Protein AF-A0A6V7HDM5-F1 (afdb_monomer_lite)

Secondary structure (DSSP, 8-state):
-HHHHHHHHHHTT-HHHHHHHHHHHHH---TT-S-HHHHHHHHHHHHHHHHHHHHHTT-HHHHHHHHHHHHHT--SS----

Radius of gyration: 12.34 Å; chains: 1; bounding box: 29×23×30 Å

Foldseek 3Di:
DLLVVLVVCVVVVVLVVSLVSLVVLLPDDCVPPPCSPVSLLSNLSSLQSNLVSCVVVVNNVSSVVSNVVSVVSDDPDDDDD

Structure (mmCIF, N/CA/C/O backbone):
data_AF-A0A6V7HDM5-F1
#
_entry.id   AF-A0A6V7HDM5-F1
#
loop_
_atom_site.group_PDB
_atom_site.id
_atom_site.type_symbol
_atom_site.label_atom_id
_atom_site.label_alt_id
_atom_site.label_comp_id
_atom_site.label_asym_id
_atom_site.label_entity_id
_atom_site.label_seq_id
_atom_site.pdbx_PDB_ins_code
_atom_site.Cartn_x
_atom_site.Cartn_y
_atom_site.Cartn_z
_atom_site.occupancy
_atom_site.B_iso_or_equiv
_atom_site.auth_seq_id
_atom_site.auth_comp_id
_atom_site.auth_asym_id
_atom_site.auth_atom_id
_atom_site.pdbx_PDB_model_num
ATOM 1 N N . ALA A 1 1 ? 7.046 -8.588 -6.507 1.00 76.25 1 ALA A N 1
ATOM 2 C CA . ALA A 1 1 ? 7.001 -9.337 -5.228 1.00 76.25 1 ALA A CA 1
ATOM 3 C C . ALA A 1 1 ? 6.351 -8.529 -4.097 1.00 76.25 1 ALA A C 1
ATOM 5 O O . ALA A 1 1 ? 5.373 -9.001 -3.534 1.00 76.25 1 ALA A O 1
ATOM 6 N N . TYR A 1 2 ? 6.824 -7.311 -3.798 1.00 85.88 2 TYR A N 1
ATOM 7 C CA . TYR A 1 2 ? 6.317 -6.482 -2.688 1.00 85.88 2 TYR A CA 1
ATOM 8 C C . TYR A 1 2 ? 4.821 -6.147 -2.752 1.00 85.88 2 TYR A C 1
ATOM 10 O O . TYR A 1 2 ? 4.151 -6.224 -1.731 1.00 85.88 2 TYR A O 1
ATOM 18 N N . VAL A 1 3 ? 4.284 -5.837 -3.938 1.00 86.12 3 VAL A N 1
ATOM 19 C CA . VAL A 1 3 ? 2.850 -5.532 -4.118 1.00 86.12 3 VAL A CA 1
ATOM 20 C C . VAL A 1 3 ? 1.973 -6.707 -3.676 1.00 86.12 3 VAL A C 1
ATOM 22 O O . VAL A 1 3 ? 1.125 -6.549 -2.805 1.00 86.12 3 VAL A O 1
ATOM 25 N N . ASN A 1 4 ? 2.238 -7.907 -4.199 1.00 89.38 4 ASN A N 1
ATOM 26 C CA . ASN A 1 4 ? 1.451 -9.103 -3.879 1.00 89.38 4 ASN A CA 1
ATOM 27 C C . ASN A 1 4 ? 1.568 -9.488 -2.398 1.00 89.38 4 ASN A C 1
ATOM 29 O O . ASN A 1 4 ? 0.578 -9.871 -1.781 1.00 89.38 4 ASN A O 1
ATOM 33 N N . LEU A 1 5 ? 2.765 -9.359 -1.814 1.00 90.25 5 LEU A N 1
ATOM 34 C CA . LEU A 1 5 ? 2.972 -9.615 -0.388 1.00 90.25 5 LEU A CA 1
ATOM 35 C C . LEU A 1 5 ? 2.234 -8.587 0.483 1.00 90.25 5 LEU A C 1
ATOM 37 O O . LEU A 1 5 ? 1.608 -8.961 1.469 1.00 90.25 5 LEU A O 1
ATOM 41 N N . GLY A 1 6 ? 2.268 -7.307 0.107 1.00 90.88 6 GLY A N 1
ATOM 42 C CA . GLY A 1 6 ? 1.523 -6.246 0.780 1.00 90.88 6 GLY A CA 1
ATOM 43 C C . GLY A 1 6 ? 0.014 -6.486 0.754 1.00 90.88 6 GLY A C 1
ATOM 44 O O . GLY A 1 6 ? -0.629 -6.401 1.798 1.00 90.88 6 GLY A O 1
ATOM 45 N N . ALA A 1 7 ? -0.531 -6.869 -0.404 1.00 89.38 7 ALA A N 1
ATOM 46 C CA . ALA A 1 7 ? -1.941 -7.221 -0.561 1.00 89.38 7 ALA A CA 1
ATOM 47 C C . ALA A 1 7 ? -2.341 -8.416 0.322 1.00 89.38 7 ALA A C 1
ATOM 49 O O . ALA A 1 7 ? -3.353 -8.366 1.019 1.00 89.38 7 ALA A O 1
ATOM 50 N N . ALA A 1 8 ? -1.518 -9.470 0.343 1.00 92.56 8 ALA A N 1
ATOM 51 C CA . ALA A 1 8 ? -1.758 -10.647 1.174 1.00 92.56 8 ALA A CA 1
ATOM 52 C C . ALA A 1 8 ? -1.686 -10.330 2.677 1.00 92.56 8 ALA A C 1
ATOM 54 O O . ALA A 1 8 ? -2.479 -10.845 3.456 1.00 92.56 8 ALA A O 1
ATOM 55 N N . LEU A 1 9 ? -0.763 -9.461 3.103 1.00 93.44 9 LEU A N 1
ATOM 56 C CA . LEU A 1 9 ? -0.687 -9.007 4.495 1.00 93.44 9 LEU A CA 1
ATOM 57 C C . LEU A 1 9 ? -1.901 -8.151 4.879 1.00 93.44 9 LEU A C 1
ATOM 59 O O . LEU A 1 9 ? -2.417 -8.283 5.988 1.00 93.44 9 LEU A O 1
ATOM 63 N N . ALA A 1 10 ? -2.374 -7.298 3.968 1.00 90.56 10 ALA A N 1
ATOM 64 C CA . ALA A 1 10 ? -3.560 -6.480 4.187 1.00 90.56 10 ALA A CA 1
ATOM 65 C C . ALA A 1 10 ? -4.821 -7.343 4.348 1.00 90.56 10 ALA A C 1
ATOM 67 O O . ALA A 1 10 ? -5.598 -7.105 5.272 1.00 90.56 10 ALA A O 1
ATOM 68 N N . SER A 1 11 ? -4.990 -8.381 3.519 1.00 91.88 11 SER A N 1
ATOM 69 C CA . SER A 1 11 ? -6.170 -9.256 3.573 1.00 91.88 11 SER A CA 1
ATOM 70 C C . SER A 1 11 ? -6.273 -10.072 4.865 1.00 91.88 11 SER A C 1
ATOM 72 O O . SER A 1 11 ? -7.378 -10.391 5.294 1.00 91.88 11 SER A O 1
ATOM 74 N N . VAL A 1 12 ? -5.147 -10.358 5.528 1.00 94.62 12 VAL A N 1
ATOM 75 C CA . VAL A 1 12 ? -5.114 -11.030 6.842 1.00 94.62 12 VAL A CA 1
ATOM 76 C C . VAL A 1 12 ? -5.075 -10.050 8.024 1.00 94.62 12 VAL A C 1
ATOM 78 O O . VAL A 1 12 ? -4.762 -10.441 9.147 1.00 94.62 12 VAL A O 1
ATOM 81 N N . GLY A 1 13 ? -5.353 -8.762 7.793 1.00 92.06 13 GLY A N 1
ATOM 82 C CA . GLY A 1 13 ? -5.430 -7.737 8.840 1.00 92.06 13 GLY A CA 1
ATOM 83 C C . GLY A 1 13 ? -4.079 -7.218 9.348 1.00 92.06 13 GLY A C 1
ATOM 84 O O . GLY A 1 13 ? -4.037 -6.389 10.257 1.00 92.06 13 GLY A O 1
ATOM 85 N N . ARG A 1 14 ? -2.954 -7.631 8.750 1.00 94.88 14 ARG A N 1
ATOM 86 C CA . ARG A 1 14 ? -1.594 -7.200 9.135 1.00 94.88 14 ARG A CA 1
ATOM 87 C C . ARG A 1 14 ? -1.216 -5.883 8.457 1.00 94.88 14 ARG A C 1
ATOM 89 O O . ARG A 1 14 ? -0.205 -5.773 7.762 1.00 94.88 14 ARG A O 1
ATOM 96 N N . GLY A 1 15 ? -2.036 -4.854 8.668 1.00 91.94 15 GLY A N 1
ATOM 97 C CA . GLY A 1 15 ? -1.931 -3.579 7.957 1.00 91.94 15 GLY A CA 1
ATOM 98 C C . GLY A 1 15 ? -0.626 -2.807 8.197 1.00 91.94 15 GLY A C 1
ATOM 99 O O . GLY A 1 15 ? -0.135 -2.123 7.305 1.00 91.94 15 GLY A O 1
ATOM 100 N N . THR A 1 16 ? -0.010 -2.911 9.372 1.00 93.25 16 THR A N 1
ATOM 101 C CA . THR A 1 16 ? 1.303 -2.293 9.638 1.00 93.25 16 THR A CA 1
ATOM 102 C C . THR A 1 16 ? 2.415 -2.921 8.803 1.00 93.25 16 THR A C 1
ATOM 104 O O . THR A 1 16 ? 3.244 -2.205 8.242 1.00 93.25 16 THR A O 1
ATOM 107 N N . GLU A 1 17 ? 2.412 -4.244 8.673 1.00 94.06 17 GLU A N 1
ATOM 108 C CA . GLU A 1 17 ? 3.413 -4.978 7.897 1.00 94.06 17 GLU A CA 1
ATOM 109 C C . GLU A 1 17 ? 3.185 -4.828 6.399 1.00 94.06 17 GLU A C 1
ATOM 111 O O . GLU A 1 17 ? 4.137 -4.588 5.658 1.00 94.06 17 GLU A O 1
ATOM 116 N N . ALA A 1 18 ? 1.921 -4.859 5.967 1.00 94.19 18 ALA A N 1
ATOM 117 C CA . ALA A 1 18 ? 1.544 -4.527 4.600 1.00 94.19 18 ALA A CA 1
ATOM 118 C C . ALA A 1 18 ? 2.100 -3.152 4.203 1.00 94.19 18 ALA A C 1
ATOM 120 O O . ALA A 1 18 ? 2.761 -3.017 3.174 1.00 94.19 18 ALA A O 1
ATOM 121 N N . ALA A 1 19 ? 1.927 -2.143 5.064 1.00 93.44 19 ALA A N 1
ATOM 122 C CA . ALA A 1 19 ? 2.436 -0.802 4.812 1.00 93.44 19 ALA A CA 1
ATOM 123 C C . ALA A 1 19 ? 3.972 -0.748 4.727 1.00 93.44 19 ALA A C 1
ATOM 125 O O . ALA A 1 19 ? 4.511 -0.007 3.904 1.00 93.44 19 ALA A O 1
ATOM 126 N N . ALA A 1 20 ? 4.679 -1.511 5.565 1.00 94.44 20 ALA A N 1
ATOM 127 C CA . ALA A 1 20 ? 6.139 -1.570 5.549 1.00 94.44 20 ALA A CA 1
ATOM 128 C C . ALA A 1 20 ? 6.667 -2.215 4.257 1.00 94.44 20 ALA A C 1
ATOM 130 O O . ALA A 1 20 ? 7.550 -1.657 3.606 1.00 94.44 20 ALA A O 1
ATOM 131 N N . VAL A 1 21 ? 6.081 -3.344 3.849 1.00 93.62 21 VAL A N 1
ATOM 132 C CA . VAL A 1 21 ? 6.444 -4.065 2.620 1.00 93.62 21 VAL A CA 1
ATOM 133 C C . VAL A 1 21 ? 6.163 -3.218 1.378 1.00 93.62 21 VAL A C 1
ATOM 135 O O . VAL A 1 21 ? 7.026 -3.103 0.509 1.00 93.62 21 VAL A O 1
ATOM 138 N N . LEU A 1 22 ? 4.986 -2.590 1.297 1.00 92.88 22 LEU A N 1
ATOM 139 C CA . LEU A 1 22 ? 4.620 -1.733 0.164 1.00 92.88 22 LEU A CA 1
ATOM 140 C C . LEU A 1 22 ? 5.550 -0.523 0.052 1.00 92.88 22 LEU A C 1
ATOM 142 O O . LEU A 1 22 ? 6.018 -0.207 -1.040 1.00 92.88 22 LEU A O 1
ATOM 146 N N . ARG A 1 23 ? 5.883 0.113 1.182 1.00 93.12 23 ARG A N 1
ATOM 147 C CA . ARG A 1 23 ? 6.832 1.230 1.208 1.00 93.12 23 A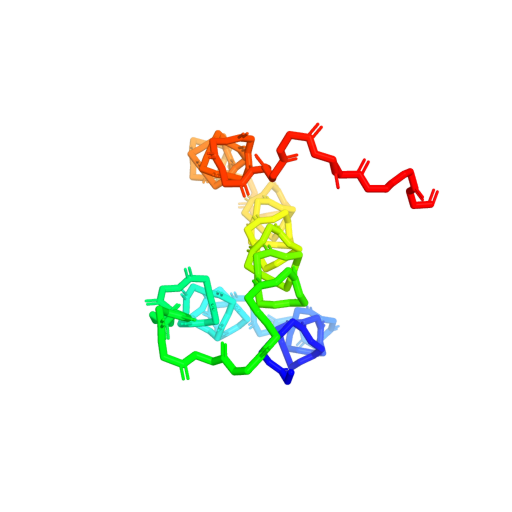RG A CA 1
ATOM 148 C C . ARG A 1 23 ? 8.225 0.801 0.754 1.00 93.12 23 ARG A C 1
ATOM 150 O O . ARG A 1 23 ? 8.810 1.480 -0.078 1.00 93.12 23 ARG A O 1
ATOM 157 N N . ALA A 1 24 ? 8.726 -0.334 1.243 1.00 91.31 24 ALA A N 1
ATOM 158 C CA . ALA A 1 24 ? 10.011 -0.872 0.802 1.00 91.31 24 ALA A CA 1
ATOM 159 C C . ALA A 1 24 ? 10.025 -1.113 -0.716 1.00 91.31 24 ALA A C 1
ATOM 161 O O . ALA A 1 24 ? 10.960 -0.696 -1.392 1.00 91.31 24 ALA A O 1
ATOM 162 N N . GLY A 1 25 ? 8.952 -1.695 -1.263 1.00 88.31 25 GLY A N 1
ATOM 163 C CA . GLY A 1 25 ? 8.794 -1.884 -2.705 1.00 88.31 25 GLY A CA 1
ATOM 164 C C . GLY A 1 25 ? 8.800 -0.574 -3.499 1.00 88.31 25 GLY A C 1
ATOM 165 O O . GLY A 1 25 ? 9.414 -0.508 -4.559 1.00 88.31 25 GLY A O 1
ATOM 166 N N . ALA A 1 26 ? 8.162 0.474 -2.974 1.00 87.88 26 ALA A N 1
ATOM 167 C CA . ALA A 1 26 ? 8.102 1.785 -3.618 1.00 87.88 26 ALA A CA 1
ATOM 168 C C . ALA A 1 26 ? 9.418 2.588 -3.540 1.00 87.88 26 ALA A C 1
ATOM 170 O O . ALA A 1 26 ? 9.627 3.501 -4.343 1.00 87.88 26 ALA A O 1
ATOM 171 N N . SER A 1 27 ? 10.287 2.274 -2.574 1.00 86.44 27 SER A N 1
ATOM 172 C CA . SER A 1 27 ? 11.577 2.944 -2.351 1.00 86.44 27 SER A CA 1
ATOM 173 C C . SER A 1 27 ? 12.766 2.246 -3.015 1.00 86.44 27 SER A C 1
ATOM 175 O O . SER A 1 27 ? 13.873 2.775 -2.957 1.00 86.44 27 SER A O 1
ATOM 177 N N . LEU A 1 28 ? 12.571 1.074 -3.624 1.00 83.12 28 LEU A N 1
ATOM 178 C CA . LEU A 1 28 ? 13.643 0.386 -4.339 1.00 83.12 28 LEU A CA 1
ATOM 179 C C . LEU A 1 28 ? 14.095 1.209 -5.547 1.00 83.12 28 LEU A C 1
ATOM 181 O O . LEU A 1 28 ? 13.281 1.592 -6.392 1.00 83.12 28 LEU A O 1
ATOM 185 N N . ASP A 1 29 ? 15.402 1.445 -5.635 1.00 73.44 29 ASP A N 1
ATOM 186 C CA . ASP A 1 29 ? 15.993 2.096 -6.795 1.00 73.44 29 ASP A CA 1
ATOM 187 C C . ASP A 1 29 ? 16.003 1.128 -7.986 1.00 73.44 29 ASP A C 1
ATOM 189 O O . ASP A 1 29 ? 16.560 0.031 -7.922 1.00 73.44 29 ASP A O 1
ATOM 193 N N . GLY A 1 30 ? 15.339 1.534 -9.067 1.00 68.00 30 GLY A N 1
ATOM 194 C CA . GLY A 1 30 ? 15.254 0.778 -10.315 1.00 68.00 30 GLY A CA 1
ATOM 195 C C . GLY A 1 30 ? 16.221 1.254 -11.389 1.00 68.00 30 GLY A C 1
ATOM 196 O O . GLY A 1 30 ? 16.144 0.769 -12.516 1.00 68.00 30 GLY A O 1
ATOM 197 N N . SER A 1 31 ? 17.105 2.206 -11.072 1.00 65.62 31 SER A N 1
ATOM 198 C CA . SER A 1 31 ? 18.032 2.839 -12.018 1.00 65.62 31 SER A CA 1
ATOM 199 C C . SER A 1 31 ? 18.938 1.846 -12.765 1.00 65.62 31 SER A C 1
ATOM 201 O O . SER A 1 31 ? 19.272 2.085 -13.923 1.00 65.62 31 SER A O 1
ATOM 203 N N . GLY A 1 32 ? 19.280 0.711 -12.142 1.00 65.56 32 GLY A N 1
ATOM 204 C CA . GLY A 1 32 ? 20.105 -0.354 -12.727 1.00 65.56 32 GLY A CA 1
ATOM 205 C C . GLY A 1 32 ? 19.334 -1.528 -13.347 1.00 65.56 32 GLY A C 1
ATOM 206 O O . GLY A 1 32 ? 19.955 -2.502 -13.774 1.00 65.56 32 GLY A O 1
ATOM 207 N N . LEU A 1 33 ? 17.997 -1.494 -13.371 1.00 75.38 33 LEU A N 1
ATOM 208 C CA . LEU A 1 33 ? 17.199 -2.616 -13.864 1.00 75.38 33 LEU A CA 1
ATOM 209 C C . LEU A 1 33 ? 17.085 -2.602 -15.388 1.00 75.38 33 LEU A C 1
ATOM 211 O O . LEU A 1 33 ? 16.831 -1.577 -16.016 1.00 75.38 33 LEU A O 1
ATOM 215 N N . LYS A 1 34 ? 17.188 -3.798 -15.976 1.00 72.88 34 LYS A N 1
ATOM 216 C CA . LYS A 1 34 ? 17.020 -4.024 -17.418 1.00 72.88 34 LYS A CA 1
ATOM 217 C C . LYS A 1 34 ? 15.628 -3.610 -17.918 1.00 72.88 34 LYS A C 1
ATOM 219 O O . LYS A 1 34 ? 15.481 -3.266 -19.084 1.00 72.88 34 LYS A O 1
ATOM 224 N N . ASP A 1 35 ? 14.632 -3.626 -17.030 1.00 76.31 35 ASP A N 1
ATOM 225 C CA . ASP A 1 35 ? 13.250 -3.243 -17.313 1.00 76.31 35 ASP A CA 1
ATOM 226 C C . ASP A 1 35 ? 12.764 -2.146 -16.351 1.00 76.31 35 ASP A C 1
ATOM 228 O O . ASP A 1 35 ? 12.044 -2.377 -15.376 1.00 76.31 35 ASP A O 1
ATOM 232 N N . LYS A 1 36 ? 13.210 -0.918 -16.628 1.00 77.81 36 LYS A N 1
ATOM 233 C CA . LYS A 1 36 ? 12.858 0.280 -15.856 1.00 77.81 36 LYS A CA 1
ATOM 234 C C . LYS A 1 36 ? 11.346 0.544 -15.841 1.00 77.81 36 LYS A C 1
ATOM 236 O O . LYS A 1 36 ? 10.814 0.980 -14.826 1.00 77.81 36 LYS A O 1
ATOM 241 N N . ARG A 1 37 ? 10.644 0.230 -16.937 1.00 77.62 37 ARG A N 1
ATOM 242 C CA . ARG A 1 37 ? 9.195 0.456 -17.069 1.00 77.62 37 ARG A CA 1
ATOM 243 C C . ARG A 1 37 ? 8.397 -0.459 -16.151 1.00 77.62 37 ARG A C 1
ATOM 245 O O . ARG A 1 37 ? 7.509 0.013 -15.445 1.00 77.62 37 ARG A O 1
ATOM 252 N N . ALA A 1 38 ? 8.729 -1.750 -16.125 1.00 79.56 38 ALA A N 1
ATOM 253 C CA . ALA A 1 38 ? 8.091 -2.693 -15.209 1.00 79.56 38 ALA A CA 1
ATOM 254 C C . ALA A 1 38 ? 8.326 -2.301 -13.739 1.00 79.56 38 ALA A C 1
ATOM 256 O O . ALA A 1 38 ? 7.425 -2.428 -12.907 1.00 79.56 38 ALA A O 1
ATOM 257 N N . HIS A 1 39 ? 9.513 -1.772 -13.423 1.00 82.00 39 HIS A N 1
ATOM 258 C CA . HIS A 1 39 ? 9.826 -1.268 -12.085 1.00 82.00 39 HIS A CA 1
ATOM 259 C C . HIS A 1 39 ? 9.005 -0.032 -11.704 1.00 82.00 39 HIS A C 1
ATOM 261 O O . HIS A 1 39 ? 8.426 0.009 -10.620 1.00 82.00 39 HIS A O 1
ATOM 267 N N . GLU A 1 40 ? 8.907 0.959 -12.592 1.00 83.06 40 GLU A N 1
ATOM 268 C CA . GLU A 1 40 ? 8.087 2.159 -12.377 1.00 83.06 40 GLU A CA 1
ATOM 269 C C . GLU A 1 40 ? 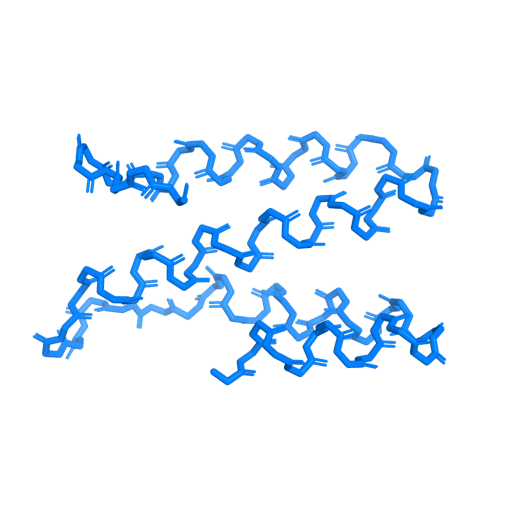6.607 1.803 -12.188 1.00 83.06 40 GLU A C 1
ATOM 271 O O . GLU A 1 40 ? 5.979 2.272 -11.237 1.00 83.06 40 GLU A O 1
ATOM 276 N N . ALA A 1 41 ? 6.067 0.896 -13.007 1.00 85.38 41 ALA A N 1
ATOM 277 C CA . ALA A 1 41 ? 4.699 0.403 -12.851 1.00 85.38 41 ALA A CA 1
ATOM 278 C C . ALA A 1 41 ? 4.481 -0.286 -11.491 1.00 85.38 41 ALA A C 1
ATOM 280 O O . ALA A 1 41 ? 3.508 0.009 -10.791 1.00 85.38 41 ALA A O 1
ATOM 281 N N . ALA A 1 42 ? 5.411 -1.151 -11.069 1.00 87.00 42 ALA A N 1
ATOM 282 C CA . ALA A 1 42 ? 5.346 -1.816 -9.768 1.00 87.00 42 ALA A CA 1
ATOM 283 C C . ALA A 1 42 ? 5.437 -0.821 -8.598 1.00 87.00 42 ALA A C 1
ATOM 285 O O . ALA A 1 42 ? 4.741 -0.984 -7.592 1.00 87.00 42 ALA A O 1
ATOM 286 N N . ARG A 1 43 ? 6.257 0.227 -8.736 1.00 89.44 43 ARG A N 1
ATOM 287 C CA . ARG A 1 43 ? 6.383 1.313 -7.758 1.00 89.44 43 ARG A CA 1
ATOM 288 C C . ARG A 1 43 ? 5.082 2.101 -7.624 1.00 89.44 43 ARG A C 1
ATOM 290 O O . ARG A 1 43 ? 4.615 2.295 -6.502 1.00 89.44 43 ARG A O 1
ATOM 297 N N . VAL A 1 44 ? 4.467 2.499 -8.739 1.00 91.12 44 VAL A N 1
ATOM 298 C CA . VAL A 1 44 ? 3.155 3.172 -8.739 1.00 91.12 44 VAL A CA 1
ATOM 299 C C . VAL A 1 44 ? 2.106 2.285 -8.071 1.00 91.12 44 VAL A C 1
ATOM 301 O O . VAL A 1 44 ? 1.390 2.737 -7.180 1.00 91.12 44 VAL A O 1
ATOM 304 N N . GLN A 1 45 ? 2.049 1.001 -8.428 1.00 91.38 45 GLN A N 1
ATOM 305 C CA . GLN A 1 45 ? 1.064 0.080 -7.863 1.00 91.38 45 GLN A CA 1
ATOM 306 C C . GLN A 1 45 ? 1.254 -0.140 -6.355 1.00 91.38 45 GLN A C 1
ATOM 308 O O . GLN A 1 45 ? 0.270 -0.204 -5.616 1.00 91.38 45 GLN A O 1
ATOM 313 N N . ALA A 1 46 ? 2.500 -0.182 -5.873 1.00 93.19 46 ALA A N 1
ATOM 314 C CA . ALA A 1 46 ? 2.793 -0.245 -4.444 1.00 93.19 46 ALA A CA 1
ATOM 315 C C . ALA A 1 46 ? 2.296 1.002 -3.691 1.00 93.19 46 ALA A C 1
ATOM 317 O O . ALA A 1 46 ? 1.719 0.874 -2.610 1.00 93.19 46 ALA A O 1
ATOM 318 N N . LEU A 1 47 ? 2.471 2.196 -4.268 1.00 94.75 47 LEU A N 1
ATOM 319 C CA . LEU A 1 47 ? 2.005 3.457 -3.682 1.00 94.75 47 LEU A CA 1
ATOM 320 C C . LEU A 1 47 ? 0.473 3.558 -3.660 1.00 94.75 47 LEU A C 1
ATOM 322 O O . LEU A 1 47 ? -0.091 3.991 -2.655 1.00 94.75 47 LEU A O 1
ATOM 326 N N . LEU A 1 48 ? -0.208 3.094 -4.713 1.00 94.44 48 LEU A N 1
ATOM 327 C CA . LEU A 1 48 ? -1.674 3.027 -4.750 1.00 94.44 48 LEU 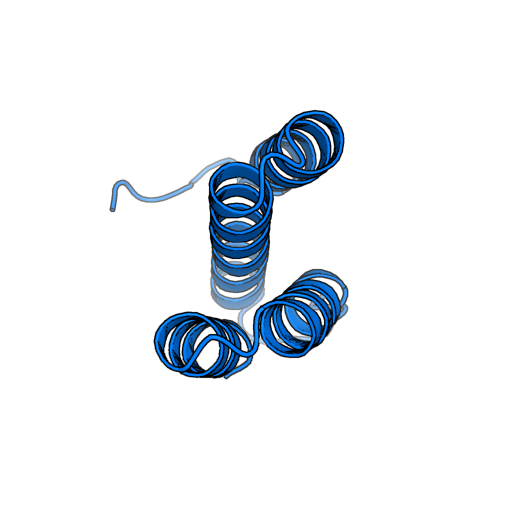A CA 1
ATOM 328 C C . LEU A 1 48 ? -2.225 2.101 -3.658 1.00 94.44 48 LEU A C 1
ATOM 330 O O . LEU A 1 48 ? -3.116 2.488 -2.904 1.00 94.44 48 LEU A O 1
ATOM 334 N N . GLN A 1 49 ? -1.655 0.902 -3.526 1.00 94.19 49 GLN A N 1
ATOM 335 C CA . GLN A 1 49 ? -2.040 -0.059 -2.488 1.00 94.19 49 GLN A CA 1
ATOM 336 C C . GLN A 1 49 ? -1.758 0.480 -1.077 1.00 94.19 49 GLN A C 1
ATOM 338 O O . GLN A 1 49 ? -2.553 0.275 -0.161 1.00 94.19 49 GLN A O 1
ATOM 343 N N . LEU A 1 50 ? -0.656 1.216 -0.897 1.00 95.38 50 LEU A N 1
ATOM 344 C CA . LEU A 1 50 ? -0.324 1.868 0.370 1.00 95.38 50 LEU A CA 1
ATOM 345 C C . LEU A 1 50 ? -1.330 2.975 0.718 1.00 95.38 50 LEU A C 1
ATOM 347 O O . LEU A 1 50 ? -1.724 3.111 1.878 1.00 95.38 50 LEU A O 1
ATOM 351 N N . GLY A 1 51 ? -1.753 3.750 -0.284 1.00 96.06 51 GLY A N 1
ATOM 352 C CA . GLY A 1 51 ? -2.793 4.762 -0.145 1.00 96.06 51 GLY A CA 1
ATOM 353 C C . GLY A 1 51 ? -4.131 4.160 0.277 1.00 96.06 51 GLY A C 1
ATOM 354 O O . GLY A 1 51 ? -4.723 4.631 1.249 1.00 96.06 51 GLY A O 1
ATOM 355 N N . ALA A 1 52 ? -4.555 3.081 -0.386 1.00 95.12 52 ALA A N 1
ATOM 356 C CA . ALA A 1 52 ? -5.796 2.369 -0.073 1.00 95.12 52 ALA A CA 1
ATOM 357 C C . ALA A 1 52 ? -5.778 1.826 1.359 1.00 95.12 52 ALA A C 1
AT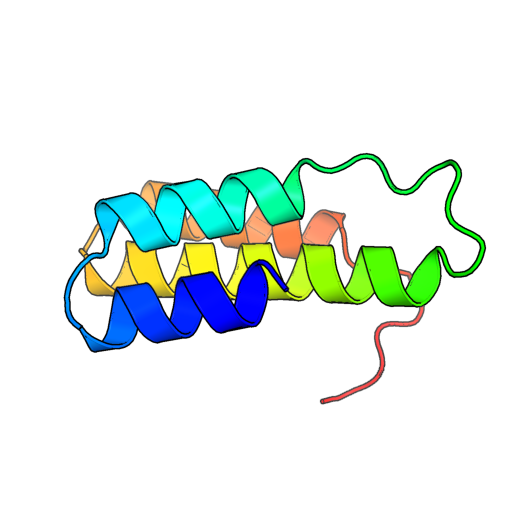OM 359 O O . ALA A 1 52 ? -6.662 2.127 2.156 1.00 95.12 52 ALA A O 1
ATOM 360 N N . LEU A 1 53 ? -4.688 1.160 1.737 1.00 94.69 53 LEU A N 1
ATOM 361 C CA . LEU A 1 53 ? -4.495 0.636 3.085 1.00 94.69 53 LEU A CA 1
ATOM 362 C C . LEU A 1 53 ? -4.563 1.725 4.169 1.00 94.69 53 LEU A C 1
ATOM 364 O O . LEU A 1 53 ? -5.099 1.497 5.253 1.00 94.69 53 LEU A O 1
ATOM 368 N N . TYR A 1 54 ? -4.011 2.915 3.916 1.00 96.12 54 TYR A N 1
ATOM 369 C CA . TYR A 1 54 ? -4.139 4.034 4.851 1.00 96.12 54 TYR A CA 1
ATOM 370 C C . TYR A 1 54 ? -5.544 4.630 4.877 1.00 96.12 54 TYR A C 1
ATOM 372 O O . TYR A 1 54 ? -5.969 5.069 5.946 1.00 96.12 54 TYR A O 1
ATOM 380 N N . ALA A 1 55 ? -6.254 4.647 3.750 1.00 95.06 55 ALA A N 1
ATOM 381 C CA . ALA A 1 55 ? -7.637 5.104 3.691 1.00 95.06 55 ALA A CA 1
ATOM 382 C C . ALA A 1 55 ? -8.554 4.186 4.513 1.00 95.06 55 ALA A C 1
ATOM 384 O O . ALA A 1 55 ? -9.292 4.687 5.360 1.00 95.06 55 ALA A O 1
ATOM 385 N N . ASP A 1 56 ? -8.401 2.868 4.368 1.00 92.88 56 ASP A N 1
ATOM 386 C CA . ASP A 1 56 ? -9.153 1.856 5.125 1.00 92.88 56 ASP A CA 1
ATOM 387 C C . ASP A 1 56 ? -8.906 1.958 6.640 1.00 92.88 56 ASP A C 1
ATOM 389 O O . ASP A 1 56 ? -9.787 1.693 7.452 1.00 92.88 56 ASP A O 1
ATOM 393 N N . GLN A 1 57 ? -7.713 2.406 7.042 1.00 92.12 57 GLN A N 1
ATOM 394 C CA . GLN A 1 57 ? -7.354 2.665 8.443 1.00 92.12 57 GLN A CA 1
ATOM 395 C C . GLN A 1 57 ? -7.795 4.053 8.953 1.00 92.12 57 GLN A C 1
ATOM 397 O O . GLN A 1 57 ? -7.414 4.445 10.057 1.00 92.12 57 GLN A O 1
ATOM 402 N N . GLY A 1 58 ? -8.505 4.851 8.148 1.00 95.00 58 GLY A N 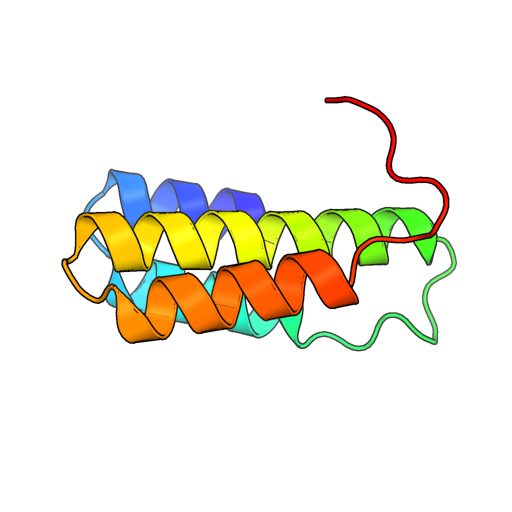1
ATOM 403 C CA . GLY A 1 58 ? -8.904 6.225 8.489 1.00 95.00 58 GLY A CA 1
ATOM 404 C C . GLY A 1 58 ? -7.752 7.242 8.493 1.00 95.00 58 GLY A C 1
ATOM 405 O O . GLY A 1 58 ? -7.916 8.395 8.890 1.00 95.00 58 GLY A O 1
ATOM 406 N N . ARG A 1 59 ? -6.559 6.858 8.027 1.00 95.88 59 ARG A N 1
ATOM 407 C CA . ARG A 1 59 ? -5.342 7.687 8.013 1.00 95.88 59 ARG A CA 1
ATOM 408 C C . ARG A 1 59 ? -5.243 8.504 6.725 1.00 95.88 59 ARG A C 1
ATOM 410 O O . ARG A 1 59 ? -4.253 8.430 5.993 1.00 95.88 59 ARG A O 1
ATOM 417 N N . LEU A 1 60 ? -6.256 9.335 6.490 1.00 94.12 60 LEU A N 1
ATOM 418 C CA . LEU A 1 60 ? -6.486 10.050 5.228 1.00 94.12 60 LEU A CA 1
ATOM 419 C C . LEU A 1 60 ? -5.306 10.920 4.770 1.00 94.12 60 LEU A C 1
ATOM 421 O O . LEU A 1 60 ? -4.977 10.931 3.589 1.00 94.12 60 LEU A O 1
ATOM 425 N N . GLN A 1 61 ? -4.613 11.597 5.692 1.00 96.56 61 GLN A N 1
ATOM 426 C CA . GLN A 1 61 ? -3.436 12.411 5.351 1.00 96.56 61 GLN A CA 1
ATOM 427 C C . GLN A 1 61 ? -2.311 11.569 4.738 1.00 96.56 61 GLN A C 1
ATOM 429 O O . GLN A 1 61 ? -1.718 11.945 3.732 1.00 96.56 61 GLN A O 1
ATOM 434 N N . ARG A 1 62 ? -2.049 10.387 5.308 1.00 94.50 62 ARG A N 1
ATOM 435 C CA . ARG A 1 62 ? -1.016 9.482 4.789 1.00 94.50 62 ARG A CA 1
ATOM 436 C C . ARG A 1 62 ? -1.460 8.814 3.488 1.00 94.50 62 ARG A C 1
ATOM 438 O O . ARG A 1 62 ? -0.618 8.588 2.626 1.00 94.50 62 ARG A O 1
ATOM 445 N N . ALA A 1 63 ? -2.757 8.543 3.335 1.00 96.50 63 ALA A N 1
ATOM 446 C CA . ALA A 1 63 ? -3.319 8.064 2.076 1.00 96.50 63 ALA A CA 1
ATOM 447 C C . ALA A 1 63 ? -3.105 9.084 0.946 1.00 96.50 63 ALA A C 1
ATOM 449 O O . ALA A 1 63 ? -2.563 8.745 -0.101 1.00 96.50 63 ALA A O 1
ATOM 450 N N . LEU A 1 64 ? -3.437 10.355 1.198 1.00 96.31 64 LEU A N 1
ATOM 451 C CA . LEU A 1 64 ? -3.217 11.466 0.269 1.00 96.31 64 LEU A CA 1
ATOM 452 C C . LEU A 1 64 ? -1.749 11.615 -0.135 1.00 96.31 64 LEU A C 1
ATOM 454 O O . LEU A 1 64 ? -1.468 11.782 -1.320 1.00 96.31 64 LEU A O 1
ATOM 458 N N . SER A 1 65 ? -0.816 11.540 0.818 1.00 95.62 65 SER A N 1
ATOM 459 C CA . SER A 1 65 ? 0.618 11.564 0.509 1.00 95.62 65 SER A CA 1
ATOM 460 C C . SER A 1 65 ? 1.016 10.422 -0.428 1.00 95.62 65 SER A C 1
ATOM 462 O O . SER A 1 65 ? 1.618 10.682 -1.466 1.00 95.62 65 SER A O 1
ATOM 464 N N . ALA A 1 66 ? 0.607 9.185 -0.125 1.00 94.75 66 ALA A N 1
ATOM 465 C CA . ALA A 1 66 ? 0.932 8.022 -0.950 1.00 94.75 66 ALA A CA 1
ATOM 466 C C . ALA A 1 66 ? 0.346 8.126 -2.370 1.00 94.75 66 ALA A C 1
ATOM 468 O O . ALA A 1 66 ? 1.037 7.844 -3.345 1.00 94.75 66 ALA A O 1
ATOM 469 N N . TYR A 1 67 ? -0.897 8.597 -2.509 1.00 94.12 67 TYR A N 1
ATOM 470 C CA . TYR A 1 67 ? -1.505 8.813 -3.824 1.00 94.12 67 TYR A CA 1
ATOM 471 C C . TYR A 1 67 ? -0.822 9.925 -4.619 1.00 94.12 67 TYR A C 1
ATOM 473 O O . TYR A 1 67 ? -0.626 9.786 -5.823 1.00 94.12 67 TYR A O 1
ATOM 481 N N . ARG A 1 68 ? -0.412 11.016 -3.963 1.00 94.44 68 ARG A N 1
ATOM 482 C CA . ARG A 1 68 ? 0.367 12.073 -4.622 1.00 94.44 68 ARG A CA 1
ATOM 483 C C . ARG A 1 68 ? 1.700 11.538 -5.119 1.00 94.44 68 ARG A C 1
ATOM 485 O O . ARG A 1 68 ? 2.048 11.797 -6.264 1.00 94.44 68 ARG A O 1
ATOM 492 N N . GLU A 1 69 ? 2.413 10.770 -4.303 1.00 92.38 69 GLU A N 1
ATOM 493 C CA . GLU A 1 69 ? 3.651 10.114 -4.727 1.00 92.38 69 GLU A CA 1
ATOM 494 C C . GLU A 1 69 ? 3.414 9.170 -5.913 1.00 92.38 69 GLU A C 1
ATOM 496 O O . GLU A 1 69 ? 4.197 9.191 -6.860 1.00 92.38 69 GLU A O 1
ATOM 501 N N . ALA A 1 70 ? 2.315 8.404 -5.912 1.00 91.62 70 ALA A N 1
ATOM 502 C CA . ALA A 1 70 ? 1.946 7.542 -7.036 1.00 91.62 70 ALA A CA 1
ATOM 503 C C . ALA A 1 70 ? 1.762 8.351 -8.326 1.00 91.62 70 ALA A C 1
ATOM 505 O O . ALA A 1 70 ? 2.297 7.968 -9.361 1.00 91.62 70 ALA A O 1
ATOM 506 N N . LEU A 1 71 ? 1.072 9.494 -8.246 1.00 88.94 71 LEU A N 1
ATOM 507 C CA . LEU A 1 71 ? 0.864 10.394 -9.383 1.00 88.94 71 LEU A CA 1
ATOM 508 C C . LEU A 1 71 ? 2.175 10.985 -9.916 1.00 88.94 71 LEU A C 1
ATOM 510 O O . LEU A 1 71 ? 2.334 11.105 -11.122 1.00 88.94 71 LEU A O 1
ATOM 514 N N . HIS A 1 72 ? 3.122 11.329 -9.040 1.00 86.19 72 HIS A N 1
ATOM 515 C CA . HIS A 1 72 ? 4.433 11.851 -9.457 1.00 86.19 72 HIS A CA 1
ATOM 516 C C . HIS A 1 72 ? 5.343 10.760 -10.036 1.00 86.19 72 HIS A C 1
ATOM 518 O O . HIS A 1 72 ? 6.280 11.063 -10.768 1.00 86.19 72 HIS A O 1
ATOM 524 N N . ALA A 1 73 ? 5.099 9.500 -9.673 1.00 82.19 73 ALA A N 1
ATOM 525 C CA . ALA A 1 73 ? 5.838 8.348 -10.170 1.00 82.19 73 ALA A CA 1
ATOM 526 C C . ALA A 1 73 ? 5.226 7.743 -11.444 1.00 82.19 73 ALA A C 1
ATOM 528 O O . ALA A 1 73 ? 5.799 6.789 -11.972 1.00 82.19 73 ALA A O 1
ATOM 529 N N . LEU A 1 74 ? 4.084 8.257 -11.923 1.00 76.88 74 LEU A N 1
ATOM 530 C CA . LEU A 1 74 ? 3.484 7.820 -13.180 1.00 76.88 74 LEU A CA 1
ATOM 531 C C . LEU A 1 74 ? 4.457 8.105 -14.333 1.00 76.88 74 LEU A C 1
ATOM 533 O O . LEU A 1 74 ? 4.814 9.264 -14.545 1.00 76.88 74 LEU A O 1
ATOM 537 N N . PRO A 1 75 ? 4.880 7.085 -15.098 1.00 68.06 75 PRO A N 1
ATOM 538 C CA . PRO A 1 75 ? 5.556 7.335 -16.360 1.00 68.06 75 PRO A CA 1
ATOM 539 C C . PRO A 1 75 ? 4.587 8.025 -17.330 1.00 68.06 75 PRO A C 1
ATOM 541 O O . PRO A 1 75 ? 3.393 7.720 -17.323 1.00 68.06 75 PRO A O 1
ATOM 544 N N . ASP A 1 76 ? 5.105 8.884 -18.216 1.00 67.06 76 ASP A N 1
ATOM 545 C CA . ASP A 1 76 ? 4.324 9.599 -19.251 1.00 67.06 76 ASP A CA 1
ATOM 546 C C . ASP A 1 76 ? 3.436 8.670 -20.102 1.00 67.06 76 ASP A C 1
ATOM 548 O O . ASP A 1 76 ? 2.461 9.099 -20.714 1.00 67.06 76 ASP A O 1
ATOM 552 N N . HIS A 1 77 ? 3.760 7.375 -20.125 1.00 62.28 77 HIS A N 1
ATOM 553 C CA . HIS A 1 77 ? 2.975 6.324 -20.751 1.00 62.28 77 HIS A CA 1
ATOM 554 C C . HIS A 1 77 ? 2.527 5.286 -19.710 1.00 62.28 77 HIS A C 1
ATOM 556 O O . HIS A 1 77 ? 3.011 4.152 -19.694 1.00 62.28 77 HIS A O 1
ATOM 562 N N . TYR A 1 78 ? 1.606 5.662 -18.824 1.00 57.12 78 TYR A N 1
ATOM 563 C CA . TYR A 1 78 ? 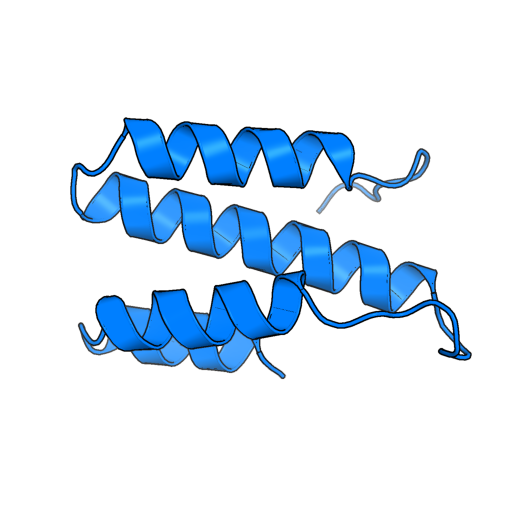0.932 4.702 -17.952 1.00 57.12 78 TYR A CA 1
ATOM 564 C C . TYR A 1 78 ? -0.167 3.980 -18.746 1.00 57.12 78 TYR A C 1
ATOM 566 O O . TYR A 1 78 ? -1.117 4.634 -19.184 1.00 57.12 78 TYR A O 1
ATOM 574 N N . PRO A 1 79 ? -0.048 2.664 -19.002 1.00 56.66 79 PRO A N 1
ATOM 575 C CA . PRO A 1 79 ? -1.088 1.946 -19.723 1.00 56.66 79 PRO A CA 1
ATOM 576 C C . PRO A 1 79 ? -2.386 1.939 -18.895 1.00 56.66 79 PRO A C 1
ATOM 578 O O . PRO A 1 79 ? -2.317 1.801 -17.670 1.00 56.66 79 PRO A O 1
ATOM 581 N N . PRO A 1 80 ? -3.563 2.088 -19.529 1.00 55.03 80 PRO A N 1
ATOM 582 C CA . PRO A 1 80 ? -4.831 1.882 -18.839 1.00 55.03 80 PRO A CA 1
ATOM 583 C C . PRO A 1 80 ? -4.880 0.444 -18.300 1.00 55.03 80 PRO A C 1
ATOM 585 O O . PRO A 1 80 ? -4.498 -0.489 -19.010 1.00 55.03 80 PRO A O 1
ATOM 588 N N . GLN A 1 81 ? -5.275 0.297 -17.031 1.00 55.88 81 GLN A N 1
ATOM 589 C CA . GLN A 1 81 ? -5.469 -1.002 -16.375 1.00 55.88 81 GLN A CA 1
ATOM 590 C C . GLN A 1 81 ? -6.772 -1.665 -16.809 1.00 55.88 81 GLN A C 1
ATOM 592 O O . GLN A 1 81 ? -7.755 -0.921 -17.029 1.00 55.88 81 GLN A O 1
#

Organism: NCBI:txid395501

Sequence (81 aa):
AYVNLGAALASVGRGTEAAAVLRAGASLDGSGLKDKRAHEAARVQALLQLGALYADQGRLQRALSAYREALHALPDHYPPQ

InterPro domains:
  IPR011990 Tetratricopeptide-like helical domain superfamily [G3DSA:1.25.40.10] (1-80)
  IPR011990 Tetratricopeptide-like helical domain superfamily [SSF48452] (1-78)
  IPR013105 Tetratricopeptide repeat 2 [PF07719] (45-77)
  IPR019734 Tetratricopeptide repeat [PS50005] (44-77)
  IPR019734 Tetratricopeptide repeat [SM00028] (44-77)
  IPR052384 O-mannosyl-transferase TMTC [PTHR44216] (1-81)

pLDDT: mean 86.42, std 11.01, range [55.03, 96.56]